Protein AF-A0A815W285-F1 (afdb_monomer)

Mean predicted aligned error: 10.38 Å

pLDDT: mean 76.75, std 12.92, range [36.38, 91.56]

InterPro domains:
  IPR014848 Reduced growth phenotype protein 1 [PTHR12507] (2-66)

Solvent-accessible surface area (ba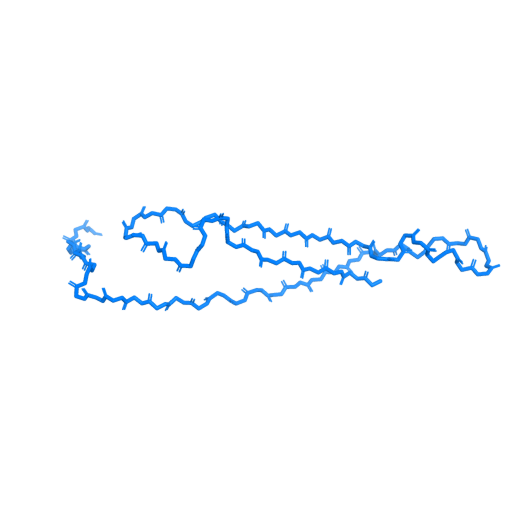ckbone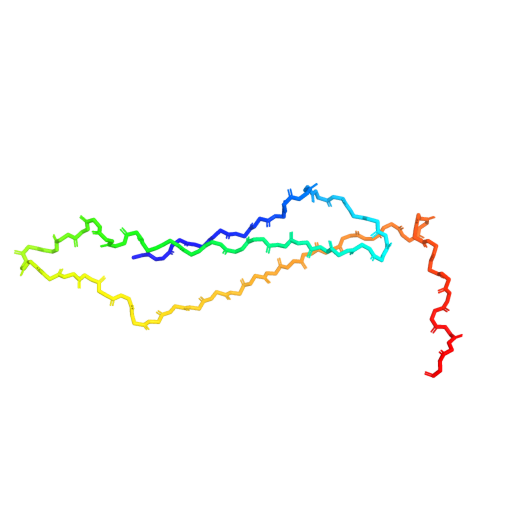 atoms only — not comparable to full-atom values): 5128 Å² total; per-residue (Å²): 92,78,47,77,47,79,45,59,81,83,58,97,75,81,62,88,94,59,85,85,59,72,49,76,47,79,43,71,65,34,83,79,52,65,43,102,81,73,49,76,68,73,83,86,79,87,87,86,86,85,87,84,87,84,88,78,63,66,93,77,45,85,72,74,67,94,77,83,132

Organism: NCBI:txid433720

Foldseek 3Di:
DKDKDKDFPPDDDDAPPDDTDIDIDIDDPQQVCCDPVRDGPDDPDDDDDDDDDDDDDPVRHPCPDPPDD

Secondary structure (DSSP, 8-state):
-EEEEEEETT-S---TTPPPPEEEEEEEGGGG-B-TTS-B----------PPP----TTT---------

Structure (mmCIF, N/CA/C/O backbone):
data_AF-A0A815W285-F1
#
_entry.id   AF-A0A815W285-F1
#
loop_
_atom_site.group_PDB
_atom_site.id
_atom_site.type_symbol
_atom_site.label_atom_id
_atom_site.label_alt_id
_atom_site.label_comp_id
_atom_site.label_asym_id
_atom_site.label_entity_id
_atom_site.label_seq_id
_atom_site.pdbx_PDB_ins_code
_atom_site.Cartn_x
_atom_site.Cartn_y
_atom_site.Cartn_z
_atom_site.occupancy
_atom_site.B_iso_or_equiv
_atom_site.auth_seq_id
_atom_site.auth_comp_id
_atom_site.auth_asym_id
_atom_site.auth_atom_id
_atom_site.pdbx_PDB_model_num
ATOM 1 N N . MET A 1 1 ? 15.664 -3.405 -11.091 1.00 71.44 1 MET A N 1
ATOM 2 C CA . MET A 1 1 ? 15.289 -3.552 -9.666 1.00 71.44 1 MET A CA 1
ATOM 3 C C . MET A 1 1 ? 14.003 -2.772 -9.390 1.00 71.44 1 MET A C 1
ATOM 5 O O . MET A 1 1 ? 13.959 -1.587 -9.703 1.00 71.44 1 MET A O 1
ATOM 9 N N . ILE A 1 2 ? 12.951 -3.413 -8.862 1.00 82.88 2 ILE A N 1
ATOM 10 C CA . ILE A 1 2 ? 11.713 -2.727 -8.438 1.00 82.88 2 ILE A CA 1
ATOM 11 C C . ILE A 1 2 ? 11.822 -2.380 -6.955 1.00 82.88 2 ILE A C 1
ATOM 13 O O . ILE A 1 2 ? 12.089 -3.252 -6.133 1.00 82.88 2 ILE A O 1
ATOM 17 N N . GLU A 1 3 ? 11.572 -1.123 -6.621 1.00 87.25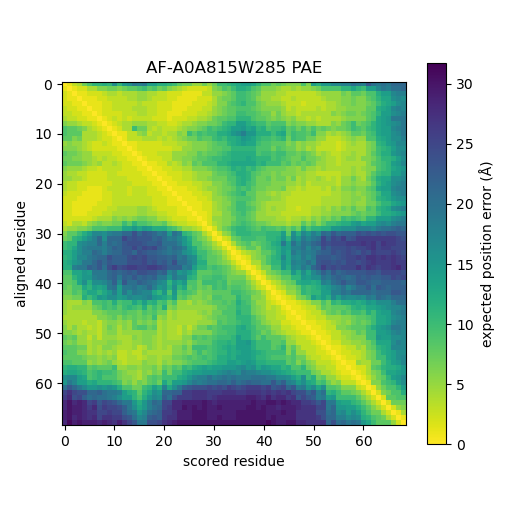 3 GLU A N 1
ATOM 18 C CA . GLU A 1 3 ? 11.329 -0.663 -5.258 1.00 87.25 3 GLU A CA 1
ATOM 19 C C . GLU A 1 3 ? 9.815 -0.574 -5.037 1.00 87.25 3 GLU A C 1
ATOM 21 O O . GLU A 1 3 ? 9.095 -0.010 -5.865 1.00 87.25 3 GLU A O 1
ATOM 26 N N . VAL A 1 4 ? 9.335 -1.136 -3.927 1.00 88.38 4 VAL A N 1
ATOM 27 C CA . VAL A 1 4 ? 7.931 -1.059 -3.512 1.00 88.38 4 VAL A CA 1
ATOM 28 C C . VAL A 1 4 ? 7.868 -0.388 -2.153 1.00 88.38 4 VAL A C 1
ATOM 30 O O . VAL A 1 4 ? 8.522 -0.833 -1.213 1.00 88.38 4 VAL A O 1
ATOM 33 N N . ILE A 1 5 ? 7.063 0.663 -2.046 1.00 90.44 5 ILE A N 1
ATOM 34 C CA . ILE A 1 5 ? 6.814 1.379 -0.795 1.00 90.44 5 ILE A CA 1
ATOM 35 C C . ILE A 1 5 ? 5.318 1.308 -0.511 1.00 90.44 5 ILE A C 1
ATOM 37 O O . ILE A 1 5 ? 4.508 1.565 -1.401 1.00 90.44 5 ILE A O 1
ATOM 41 N N . ALA A 1 6 ? 4.960 0.951 0.719 1.00 90.31 6 ALA A N 1
ATOM 42 C CA . ALA A 1 6 ? 3.589 0.966 1.206 1.00 90.31 6 ALA A CA 1
ATOM 43 C C . ALA A 1 6 ? 3.504 1.905 2.408 1.00 90.31 6 ALA A C 1
ATOM 45 O O . ALA A 1 6 ? 4.273 1.761 3.359 1.00 90.31 6 ALA A O 1
ATOM 46 N N . GLU A 1 7 ? 2.587 2.863 2.362 1.00 90.75 7 GLU A N 1
ATOM 47 C CA . GLU A 1 7 ? 2.449 3.887 3.392 1.00 90.75 7 GLU A CA 1
ATOM 48 C C . GLU A 1 7 ? 0.987 4.139 3.749 1.00 90.75 7 GLU A C 1
ATOM 50 O O . GLU A 1 7 ? 0.084 4.051 2.916 1.00 90.75 7 GLU A O 1
ATOM 55 N N . ILE A 1 8 ? 0.753 4.464 5.018 1.00 90.69 8 ILE A N 1
ATOM 56 C CA . ILE A 1 8 ? -0.565 4.841 5.515 1.00 90.69 8 ILE A CA 1
ATOM 57 C C . ILE A 1 8 ? -0.647 6.367 5.531 1.00 90.69 8 ILE A C 1
ATOM 59 O O . ILE A 1 8 ? 0.101 7.022 6.253 1.00 90.69 8 ILE A O 1
ATOM 63 N N . LEU A 1 9 ? -1.597 6.933 4.785 1.00 86.38 9 LEU A N 1
ATOM 64 C CA . LEU A 1 9 ? -1.637 8.375 4.499 1.00 86.38 9 LEU A CA 1
ATOM 65 C C . LEU A 1 9 ? -1.910 9.264 5.719 1.00 86.38 9 LEU A C 1
ATOM 67 O O . LEU A 1 9 ? -1.510 10.423 5.747 1.00 86.38 9 LEU A O 1
ATOM 71 N N . ARG A 1 10 ? -2.619 8.737 6.722 1.00 86.75 10 ARG A N 1
ATOM 72 C CA . ARG A 1 10 ? -3.125 9.517 7.864 1.00 86.75 10 ARG A CA 1
ATOM 73 C C . ARG A 1 10 ? -2.408 9.227 9.191 1.00 86.75 10 ARG A C 1
ATOM 75 O O . ARG A 1 10 ? -2.788 9.774 10.222 1.00 86.75 10 ARG A O 1
ATOM 82 N N . GLY A 1 11 ? -1.394 8.362 9.186 1.00 86.00 11 GLY A N 1
ATOM 83 C CA . GLY A 1 11 ? -0.692 7.911 10.393 1.00 86.00 11 GLY A CA 1
ATOM 84 C C . GLY A 1 11 ? -1.201 6.574 10.960 1.00 86.00 11 GLY A C 1
ATOM 85 O O . GLY A 1 11 ? -2.005 5.903 10.321 1.00 86.00 11 GLY A O 1
ATOM 86 N N . PRO A 1 12 ? -0.712 6.141 12.139 1.00 85.88 12 PRO A N 1
ATOM 87 C CA . PRO A 1 12 ? -0.836 4.749 12.592 1.00 85.88 12 PRO A CA 1
ATOM 88 C C . PRO A 1 12 ? -2.097 4.427 13.412 1.00 85.88 12 PRO A C 1
ATOM 90 O O . PRO A 1 12 ? -2.311 3.268 13.761 1.00 85.88 12 PRO A O 1
ATOM 93 N N . VAL A 1 13 ? -2.919 5.422 13.760 1.00 87.19 13 VAL A N 1
ATOM 94 C CA . VAL A 1 13 ? -4.092 5.244 14.634 1.00 87.19 13 VAL A CA 1
ATOM 95 C C . VAL A 1 13 ? -5.372 5.513 13.853 1.00 87.19 13 VAL A C 1
ATOM 97 O O . VAL A 1 13 ? -5.484 6.526 13.165 1.00 87.19 13 VAL A O 1
ATOM 100 N N . PHE A 1 14 ? -6.340 4.608 13.990 1.00 86.81 14 PHE A N 1
ATOM 101 C CA . PHE A 1 14 ? -7.643 4.651 13.325 1.00 86.81 14 PHE A CA 1
ATOM 102 C C . PHE A 1 14 ? -8.767 4.414 14.322 1.00 86.81 14 PHE A C 1
ATOM 104 O O . PHE A 1 14 ? -8.596 3.676 15.297 1.00 86.81 14 PHE A O 1
ATOM 111 N N . ILE A 1 15 ? -9.919 5.028 14.065 1.00 86.00 15 ILE A N 1
ATOM 112 C CA . ILE A 1 15 ? -11.137 4.797 14.844 1.00 86.00 15 ILE A CA 1
ATOM 113 C C . ILE A 1 15 ? -11.902 3.618 14.227 1.00 86.00 15 ILE A C 1
ATOM 115 O O . ILE A 1 15 ? -11.750 3.285 13.051 1.00 86.00 15 ILE A O 1
ATOM 119 N N . ALA A 1 16 ? -12.714 2.938 15.031 1.00 85.31 16 ALA A N 1
ATOM 120 C CA . ALA A 1 16 ? -13.607 1.897 14.539 1.00 85.31 16 ALA A CA 1
ATOM 121 C C . ALA A 1 16 ? -14.550 2.436 13.448 1.00 85.31 16 ALA A C 1
ATOM 123 O O . ALA A 1 16 ? -15.108 3.520 13.593 1.00 85.31 16 ALA A O 1
ATOM 124 N N . GLY A 1 17 ? -14.725 1.675 12.365 1.00 83.62 17 GLY A N 1
ATOM 125 C CA . GLY A 1 17 ? -15.548 2.075 11.216 1.00 83.62 17 GLY A CA 1
ATOM 126 C C . GLY A 1 17 ? -14.856 3.031 10.241 1.00 83.62 17 GLY A C 1
ATOM 127 O O . GLY A 1 17 ? -15.405 3.341 9.188 1.00 83.62 17 GLY A O 1
ATOM 128 N N . GLU A 1 18 ? -13.643 3.478 10.553 1.00 87.25 18 GLU A N 1
ATOM 129 C CA . GLU A 1 18 ? -12.894 4.347 9.666 1.00 87.25 18 GLU A CA 1
ATOM 130 C C . GLU A 1 18 ? -12.247 3.577 8.505 1.00 87.25 18 GLU A C 1
ATOM 132 O O . GLU A 1 18 ? -11.741 2.466 8.678 1.00 87.25 18 GLU A O 1
ATOM 137 N N . THR A 1 19 ? -12.226 4.185 7.316 1.00 86.00 19 THR A N 1
ATOM 138 C CA . THR A 1 19 ? -11.551 3.620 6.142 1.00 86.00 19 THR A CA 1
ATOM 139 C C . THR A 1 19 ? -10.048 3.884 6.205 1.00 86.00 19 THR A C 1
ATOM 141 O O . THR A 1 19 ? -9.606 5.032 6.227 1.00 86.00 19 THR A O 1
ATOM 144 N N . LEU A 1 20 ? -9.252 2.814 6.187 1.00 86.94 20 LEU A N 1
ATOM 145 C CA . LEU A 1 20 ? -7.799 2.899 6.083 1.00 86.94 20 LEU A CA 1
ATOM 146 C C . LEU A 1 20 ? -7.398 3.092 4.619 1.00 86.94 20 LEU A C 1
ATOM 148 O O . LEU A 1 20 ? -7.600 2.206 3.789 1.00 86.94 20 LEU A O 1
ATOM 152 N N . HIS A 1 21 ? -6.785 4.233 4.312 1.00 89.88 21 HIS A N 1
ATOM 153 C CA . HIS A 1 21 ? -6.166 4.471 3.012 1.00 89.88 21 HIS A CA 1
ATOM 154 C C . HIS A 1 21 ? -4.677 4.121 3.067 1.00 89.88 21 HIS A C 1
ATOM 156 O O . HIS A 1 21 ? -3.910 4.716 3.828 1.00 89.88 21 HIS A O 1
ATOM 162 N N . CYS A 1 22 ? -4.288 3.153 2.240 1.00 88.38 22 CYS A N 1
ATOM 163 C CA . CYS A 1 22 ? -2.904 2.759 2.016 1.00 88.38 22 CYS A CA 1
ATOM 164 C C . CYS A 1 22 ? -2.500 3.179 0.604 1.00 88.38 22 CYS A C 1
ATOM 166 O O . CYS A 1 22 ? -3.213 2.894 -0.359 1.00 88.38 22 CYS A O 1
ATOM 168 N N . GLN A 1 23 ? -1.358 3.843 0.485 1.00 91.56 23 GLN A N 1
ATOM 169 C CA . GLN A 1 23 ? -0.741 4.143 -0.794 1.00 91.56 23 GLN A CA 1
ATOM 170 C C . G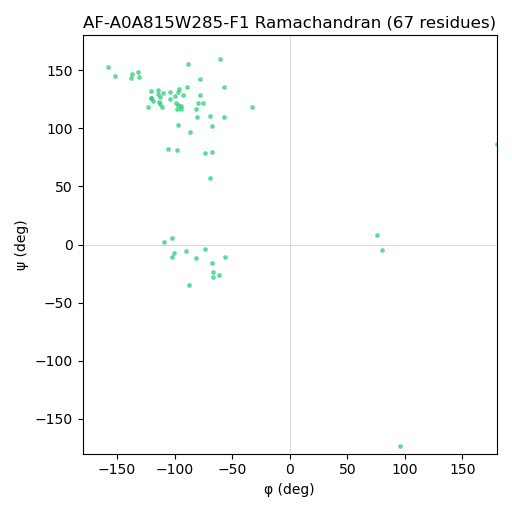LN A 1 23 ? 0.366 3.128 -1.058 1.00 91.56 23 GLN A C 1
ATOM 172 O O . GLN A 1 23 ? 1.249 2.920 -0.229 1.00 91.56 23 GLN A O 1
ATOM 177 N N . ILE A 1 24 ? 0.316 2.507 -2.237 1.00 91.44 24 ILE A N 1
ATOM 178 C CA . ILE A 1 24 ? 1.351 1.591 -2.712 1.00 91.44 24 ILE A CA 1
ATOM 179 C C . ILE A 1 24 ? 2.036 2.242 -3.908 1.00 91.44 24 ILE A C 1
ATOM 181 O O . ILE A 1 24 ? 1.397 2.549 -4.915 1.00 91.44 24 ILE A O 1
ATOM 185 N N . LYS A 1 25 ? 3.346 2.451 -3.800 1.00 91.19 25 LYS A N 1
ATOM 186 C CA . LYS A 1 25 ? 4.177 3.041 -4.845 1.00 91.19 25 LYS A CA 1
ATOM 187 C C . LYS A 1 25 ? 5.161 2.008 -5.373 1.00 91.19 25 LYS A C 1
ATOM 189 O O . LYS A 1 25 ? 5.983 1.488 -4.622 1.00 91.19 25 LYS A O 1
ATOM 194 N N . PHE A 1 26 ? 5.099 1.765 -6.678 1.00 87.88 26 PHE A N 1
ATOM 195 C CA . PHE A 1 26 ? 6.052 0.933 -7.406 1.00 87.88 26 PHE A CA 1
ATOM 196 C C . PHE A 1 26 ? 7.000 1.833 -8.197 1.00 87.88 26 PHE A C 1
ATOM 198 O O . PHE A 1 26 ? 6.554 2.647 -9.004 1.00 87.88 26 PHE A O 1
ATOM 205 N N . THR A 1 27 ? 8.303 1.671 -7.988 1.00 86.56 27 THR A N 1
ATOM 206 C CA . THR A 1 27 ? 9.337 2.428 -8.698 1.00 86.56 27 THR A CA 1
ATOM 207 C C . THR A 1 27 ? 10.281 1.458 -9.392 1.00 86.56 27 THR A C 1
ATOM 209 O O . THR A 1 27 ? 10.968 0.672 -8.740 1.00 86.56 27 THR A O 1
ATOM 212 N N . ASN A 1 28 ? 10.357 1.523 -10.721 1.00 81.81 28 ASN A N 1
ATOM 213 C CA . ASN A 1 28 ? 11.394 0.813 -11.461 1.00 81.81 28 ASN A CA 1
ATOM 214 C C . ASN A 1 28 ? 12.703 1.611 -11.410 1.00 81.81 28 ASN A C 1
ATOM 216 O O . ASN A 1 28 ? 12.799 2.665 -12.029 1.00 81.81 28 ASN A O 1
ATOM 220 N N . LYS A 1 29 ? 13.709 1.109 -10.686 1.00 78.88 29 LYS A N 1
ATOM 221 C CA . LYS A 1 29 ? 15.037 1.737 -10.591 1.00 78.88 29 LYS A CA 1
ATOM 222 C C . LYS A 1 29 ? 15.947 1.411 -11.783 1.00 78.88 29 LYS A C 1
ATOM 224 O O . LYS A 1 29 ? 16.972 2.059 -11.933 1.00 78.88 29 LYS A O 1
ATOM 229 N N . SER A 1 30 ? 15.580 0.453 -12.644 1.00 72.06 30 SER A N 1
ATOM 230 C CA . SER A 1 30 ? 16.388 0.061 -13.816 1.00 72.06 30 SER A CA 1
ATOM 231 C C . SER A 1 30 ? 16.359 1.082 -14.963 1.00 72.06 30 SER A C 1
ATOM 233 O O . SER A 1 30 ? 17.052 0.895 -15.954 1.00 72.06 30 SER A O 1
ATOM 235 N N . THR A 1 31 ? 15.581 2.166 -14.876 1.00 62.94 31 THR A N 1
ATOM 236 C CA . THR A 1 31 ? 15.446 3.140 -15.977 1.00 62.94 31 THR A CA 1
ATOM 237 C C . THR A 1 31 ? 16.715 3.944 -16.266 1.00 62.94 31 THR A C 1
ATOM 239 O O . THR A 1 31 ? 16.799 4.553 -17.327 1.00 62.94 31 THR A O 1
ATOM 242 N N . ASN A 1 32 ? 17.688 3.952 -15.350 1.00 59.12 32 ASN A N 1
ATOM 243 C CA . ASN A 1 32 ? 18.924 4.732 -15.485 1.00 59.12 32 ASN A CA 1
ATOM 244 C C . ASN A 1 32 ? 20.123 3.889 -15.954 1.00 59.12 32 ASN A C 1
ATOM 246 O O . ASN A 1 32 ? 21.183 4.435 -16.247 1.00 59.12 32 ASN A O 1
ATOM 250 N N . GLU A 1 33 ? 19.957 2.571 -16.039 1.00 61.56 33 GLU A N 1
ATOM 251 C CA . GLU A 1 33 ? 21.010 1.620 -16.387 1.00 61.56 33 GLU A CA 1
ATOM 252 C C . GLU A 1 33 ? 20.879 1.306 -17.883 1.00 61.56 33 GLU A C 1
ATOM 254 O O . GLU A 1 33 ? 20.267 0.317 -18.291 1.00 61.56 33 GLU A O 1
ATOM 259 N N . THR A 1 34 ? 21.406 2.189 -18.734 1.00 61.66 34 THR A N 1
ATOM 260 C CA . THR A 1 34 ? 21.633 1.803 -20.131 1.00 61.66 34 THR A CA 1
ATOM 261 C C . THR A 1 34 ? 22.757 0.779 -20.090 1.00 61.66 34 THR A C 1
ATOM 263 O O . THR A 1 34 ? 23.885 1.127 -19.741 1.00 61.66 34 THR A O 1
ATOM 266 N N . ASN A 1 35 ? 22.473 -0.491 -20.384 1.00 62.81 35 ASN A N 1
ATOM 267 C CA . ASN A 1 35 ? 23.559 -1.460 -20.509 1.00 62.81 35 ASN A CA 1
ATOM 268 C C . ASN A 1 35 ? 24.505 -1.024 -21.646 1.00 62.81 35 ASN A C 1
ATOM 270 O O . ASN A 1 35 ? 24.132 -0.242 -22.524 1.00 62.81 35 ASN A O 1
ATOM 274 N N . SER A 1 36 ? 25.739 -1.528 -21.650 1.00 65.62 36 SER A N 1
ATOM 275 C CA . SER A 1 36 ? 26.778 -1.189 -22.640 1.00 65.62 36 SER A CA 1
ATOM 276 C C . SER A 1 36 ? 26.371 -1.439 -24.103 1.00 65.62 36 SER A C 1
ATOM 278 O O . SER A 1 36 ? 27.049 -0.966 -25.012 1.00 65.62 36 SER A O 1
ATOM 280 N N . ASN A 1 37 ? 25.242 -2.119 -24.331 1.00 68.25 37 ASN A N 1
ATOM 281 C CA . ASN A 1 37 ? 24.667 -2.416 -25.639 1.00 68.25 37 ASN A CA 1
ATOM 282 C C . ASN A 1 37 ? 23.475 -1.510 -26.017 1.00 68.25 37 ASN A C 1
ATOM 284 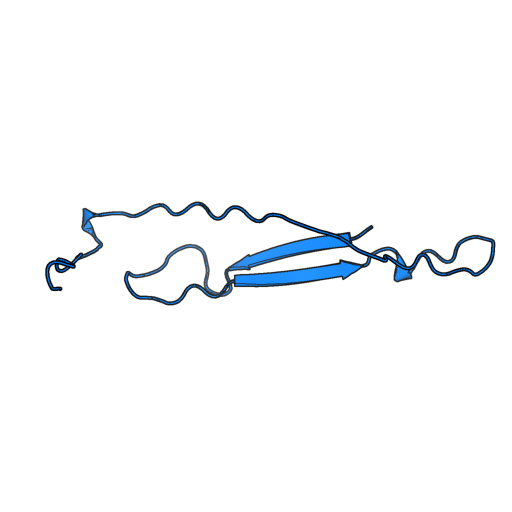O O . ASN A 1 37 ? 22.834 -1.761 -27.034 1.00 68.25 37 ASN A O 1
ATOM 288 N N . GLY A 1 38 ? 23.140 -0.485 -25.223 1.00 65.44 38 GLY A N 1
ATOM 289 C CA . GLY A 1 38 ? 22.043 0.444 -25.534 1.00 65.44 38 GLY A CA 1
ATOM 290 C C . GLY A 1 38 ? 20.632 -0.117 -25.303 1.00 65.44 38 GLY A C 1
ATOM 291 O O . GLY A 1 38 ? 19.650 0.518 -25.682 1.00 65.44 38 GLY A O 1
ATOM 292 N N . ASN A 1 39 ? 20.509 -1.298 -24.694 1.00 64.88 39 ASN A N 1
ATOM 293 C CA . ASN A 1 39 ? 19.234 -1.943 -24.402 1.00 64.88 39 ASN A CA 1
ATOM 294 C C . ASN A 1 39 ? 18.703 -1.522 -23.026 1.00 64.88 39 ASN A C 1
ATOM 296 O O . ASN A 1 39 ? 19.41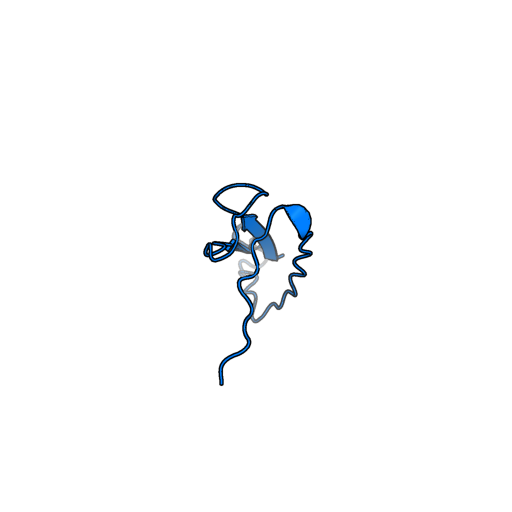2 -1.551 -22.023 1.00 64.88 39 ASN A O 1
ATOM 300 N N . PHE A 1 40 ? 17.410 -1.219 -22.962 1.00 65.19 40 PHE A N 1
ATOM 301 C CA . PHE A 1 40 ? 16.716 -0.978 -21.701 1.00 65.19 40 PHE A CA 1
ATOM 302 C C . PHE A 1 40 ? 16.399 -2.306 -21.009 1.00 65.19 40 PHE A C 1
ATOM 304 O O . PHE A 1 40 ? 15.775 -3.187 -21.607 1.00 65.19 40 PHE A O 1
ATOM 311 N N . GLU A 1 41 ? 16.757 -2.448 -19.733 1.00 66.06 41 GLU A N 1
ATOM 312 C CA . GLU A 1 41 ? 16.210 -3.524 -18.906 1.00 66.06 41 GLU A CA 1
ATOM 313 C C . GLU A 1 41 ? 14.715 -3.279 -18.671 1.00 66.06 41 GLU A C 1
ATOM 315 O O . GLU A 1 41 ? 14.300 -2.445 -17.859 1.00 66.06 41 GLU A O 1
ATOM 320 N N . LYS A 1 42 ? 13.879 -4.011 -19.411 1.00 68.50 42 LYS A N 1
ATOM 321 C CA . LYS A 1 42 ? 12.426 -3.951 -19.274 1.00 68.50 42 LYS A CA 1
ATOM 322 C C . LYS A 1 42 ? 11.957 -5.054 -18.335 1.00 68.50 42 LYS A C 1
ATOM 324 O O . LYS A 1 42 ? 12.091 -6.238 -18.630 1.00 68.50 42 LYS A O 1
ATOM 329 N N . ILE A 1 43 ? 11.381 -4.658 -17.208 1.00 68.69 43 ILE A N 1
ATOM 330 C CA . ILE A 1 43 ? 10.807 -5.595 -16.243 1.00 68.69 43 ILE A CA 1
ATOM 331 C C . ILE A 1 43 ? 9.478 -6.097 -16.808 1.00 68.69 43 ILE A C 1
ATOM 333 O O . ILE A 1 43 ? 8.601 -5.296 -17.129 1.00 68.69 43 ILE A O 1
ATOM 337 N N . SER A 1 44 ? 9.357 -7.413 -16.977 1.00 69.88 44 SER A N 1
ATOM 338 C CA . SER A 1 44 ? 8.172 -8.055 -17.556 1.00 69.88 44 SER A CA 1
ATOM 339 C C . SER A 1 44 ? 7.097 -8.364 -16.512 1.00 69.88 44 SER A C 1
ATOM 341 O O . SER A 1 44 ? 5.914 -8.241 -16.815 1.00 69.88 44 SER A O 1
ATOM 343 N N . TRP A 1 45 ? 7.483 -8.715 -15.282 1.00 78.44 45 TRP A N 1
ATOM 344 C CA . TRP A 1 45 ? 6.567 -8.922 -14.159 1.00 78.44 45 TRP A CA 1
ATOM 345 C C . TRP A 1 45 ? 7.294 -8.770 -12.815 1.00 78.44 45 TRP A C 1
ATOM 347 O O . TRP A 1 45 ? 8.502 -8.987 -12.719 1.00 78.44 45 TRP A O 1
ATOM 357 N N . ALA A 1 46 ? 6.553 -8.381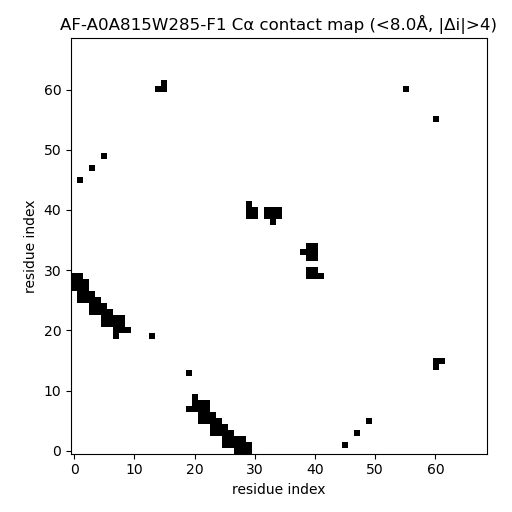 -11.777 1.00 76.62 46 ALA A N 1
ATOM 358 C CA . ALA A 1 46 ? 7.010 -8.361 -10.391 1.00 76.62 46 ALA A CA 1
ATOM 359 C C . ALA A 1 46 ? 5.806 -8.549 -9.458 1.00 76.62 46 ALA A C 1
ATOM 361 O O . ALA A 1 46 ? 4.715 -8.061 -9.749 1.00 76.62 46 ALA A O 1
ATOM 362 N N . SER A 1 47 ? 6.006 -9.238 -8.336 1.00 82.06 47 SER A N 1
ATOM 363 C CA . SER A 1 47 ? 4.971 -9.481 -7.326 1.00 82.06 47 SER A CA 1
ATOM 364 C C . SER A 1 47 ? 5.486 -9.138 -5.933 1.00 82.06 47 SER A C 1
ATOM 366 O O . SER A 1 47 ? 6.645 -9.401 -5.620 1.00 82.06 47 SER A O 1
ATOM 368 N N . VAL A 1 48 ? 4.614 -8.595 -5.086 1.00 82.44 48 VAL A N 1
ATOM 369 C CA . VAL A 1 48 ? 4.914 -8.251 -3.692 1.00 82.44 48 VAL A CA 1
ATOM 370 C C . VAL A 1 48 ? 3.739 -8.650 -2.806 1.00 82.44 48 VAL A C 1
ATOM 372 O O . VAL A 1 48 ? 2.584 -8.530 -3.214 1.00 82.44 48 VAL A O 1
ATOM 375 N N . GLN A 1 49 ? 4.030 -9.121 -1.595 1.00 86.44 49 GLN A N 1
ATOM 376 C CA . GLN A 1 49 ? 3.031 -9.378 -0.561 1.00 86.44 49 GLN A CA 1
ATOM 377 C C . GLN A 1 49 ? 3.249 -8.395 0.587 1.00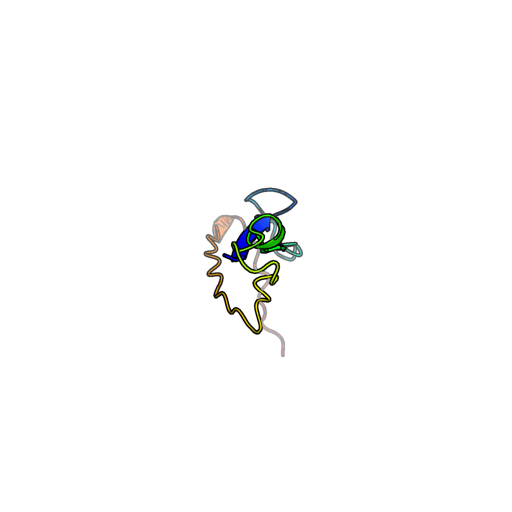 86.44 49 GLN A C 1
ATOM 379 O O . GLN A 1 49 ? 4.358 -8.268 1.101 1.00 86.44 49 GLN A O 1
ATOM 384 N N . LEU A 1 50 ? 2.190 -7.681 0.966 1.00 80.50 50 LEU A N 1
ATOM 385 C CA . LEU A 1 50 ? 2.214 -6.706 2.051 1.00 80.50 50 LEU A CA 1
ATOM 386 C C . LEU A 1 50 ? 1.380 -7.244 3.211 1.00 80.50 50 LEU A C 1
ATOM 388 O O . LEU A 1 50 ? 0.179 -7.466 3.070 1.00 80.50 50 LEU A O 1
ATOM 392 N N . HIS A 1 51 ? 2.025 -7.449 4.357 1.00 84.81 51 HIS A N 1
ATOM 393 C CA . HIS A 1 51 ? 1.353 -7.867 5.581 1.00 84.81 51 HIS A CA 1
ATOM 394 C C . HIS A 1 51 ? 1.092 -6.649 6.466 1.00 84.81 51 HIS A C 1
ATOM 396 O O . HIS A 1 51 ? 2.027 -6.011 6.946 1.00 84.81 51 HIS A O 1
ATOM 402 N N . CYS A 1 52 ? -0.181 -6.341 6.708 1.00 78.31 52 CYS A N 1
ATOM 403 C CA . CYS A 1 52 ? -0.585 -5.309 7.657 1.00 78.31 52 CYS A CA 1
ATOM 404 C C . CYS A 1 52 ? -0.986 -5.962 8.981 1.00 78.31 52 CYS A C 1
ATOM 406 O O . CYS A 1 52 ? -1.903 -6.780 9.023 1.00 78.31 52 CYS A O 1
ATOM 408 N N . GLN A 1 53 ? -0.314 -5.589 10.069 1.00 82.56 53 GLN A N 1
ATOM 409 C CA . GLN A 1 53 ? -0.692 -6.005 11.417 1.00 82.56 53 GLN A CA 1
ATOM 410 C C . GLN A 1 53 ? -1.550 -4.917 12.063 1.00 82.56 53 GLN A C 1
ATOM 412 O O . GLN A 1 53 ? -1.222 -3.733 11.998 1.00 82.56 53 GLN A O 1
ATOM 417 N N . ARG A 1 54 ? -2.660 -5.321 12.685 1.00 82.38 54 ARG A N 1
ATOM 418 C CA . ARG A 1 54 ? -3.581 -4.427 13.392 1.00 82.38 54 ARG A CA 1
ATOM 419 C C . ARG A 1 54 ? -3.549 -4.756 14.875 1.00 82.38 54 ARG A C 1
ATOM 421 O O . ARG A 1 54 ? -3.777 -5.901 15.250 1.00 82.38 54 ARG A O 1
ATOM 428 N N . TYR A 1 55 ? -3.366 -3.736 15.703 1.00 86.69 55 TYR A N 1
ATOM 429 C CA . TYR A 1 55 ? -3.635 -3.823 17.132 1.00 86.69 55 TYR A CA 1
ATOM 430 C C . TYR A 1 55 ? -4.943 -3.097 17.449 1.00 86.69 55 TYR A C 1
ATOM 432 O O . TYR A 1 55 ? -5.156 -1.968 17.002 1.00 86.69 55 TYR A O 1
ATOM 440 N N . VAL A 1 56 ? -5.833 -3.751 18.194 1.00 84.31 56 VAL A N 1
ATOM 441 C CA . VAL A 1 56 ? -7.144 -3.207 18.561 1.00 84.31 56 VAL A CA 1
ATOM 442 C C . VAL A 1 56 ? -7.219 -3.107 20.070 1.00 84.31 56 VAL A C 1
ATOM 444 O O . VAL A 1 56 ? -7.062 -4.101 20.769 1.00 84.31 56 VAL A O 1
ATOM 447 N N . ASN A 1 57 ? -7.482 -1.905 20.577 1.00 83.38 57 ASN A N 1
ATOM 448 C CA . ASN A 1 57 ? -7.834 -1.738 21.978 1.00 83.38 57 ASN A CA 1
ATOM 449 C C . ASN A 1 57 ? -9.347 -1.925 22.133 1.00 83.38 57 ASN A C 1
ATOM 451 O O . ASN A 1 57 ? -10.115 -0.987 21.922 1.00 83.38 57 ASN A O 1
ATOM 455 N N . GLU A 1 58 ? -9.761 -3.132 22.504 1.00 81.88 58 GLU A N 1
ATOM 456 C CA . GLU A 1 58 ? -11.175 -3.495 22.636 1.00 81.88 58 GLU A CA 1
ATOM 457 C C . GLU A 1 58 ? -11.923 -2.662 23.686 1.00 81.88 58 GLU A C 1
ATOM 459 O O . GLU A 1 58 ? -13.108 -2.407 23.518 1.00 81.88 58 GLU A O 1
ATOM 464 N N . GLN A 1 59 ? -11.244 -2.121 24.707 1.00 79.94 59 GLN A N 1
ATOM 465 C CA . GLN A 1 59 ? -11.884 -1.239 25.696 1.00 79.94 59 GLN A CA 1
ATOM 466 C C . GLN A 1 59 ? -12.340 0.099 25.097 1.00 79.94 59 GLN A C 1
ATOM 468 O O . GLN A 1 59 ? -13.214 0.762 25.650 1.00 79.94 59 GLN A O 1
ATOM 473 N N . LYS A 1 60 ? -11.721 0.523 23.989 1.00 74.75 60 LYS A N 1
ATOM 474 C CA . LYS A 1 60 ? -12.014 1.793 23.304 1.00 74.75 60 LYS A CA 1
ATOM 475 C C . LYS A 1 60 ? -12.861 1.613 22.050 1.00 74.75 60 LYS A C 1
ATOM 477 O O . LYS A 1 60 ? -13.332 2.597 21.484 1.00 74.75 60 LYS A O 1
ATOM 482 N N . VAL A 1 61 ? -13.039 0.376 21.599 1.00 76.81 61 VAL A N 1
ATOM 483 C CA . VAL A 1 61 ? -13.883 0.051 20.455 1.00 76.81 61 VAL A CA 1
ATOM 484 C C . VAL A 1 61 ? -15.236 -0.373 21.007 1.00 76.81 61 VAL A C 1
ATOM 486 O O . VAL A 1 61 ? -15.400 -1.488 21.485 1.00 76.81 61 VAL A O 1
ATOM 489 N N . ASN A 1 62 ? -16.222 0.521 20.929 1.00 67.69 62 ASN A N 1
ATOM 490 C CA . ASN A 1 62 ? -17.609 0.177 21.226 1.00 67.69 62 ASN A CA 1
ATOM 491 C C . ASN A 1 62 ? -18.148 -0.670 20.061 1.00 67.69 62 ASN A C 1
ATOM 493 O O . ASN A 1 62 ? -18.785 -0.153 19.144 1.00 67.69 62 ASN A O 1
ATOM 497 N N . LEU A 1 63 ? -17.793 -1.959 20.041 1.00 62.59 63 LEU A N 1
ATOM 498 C CA . LEU A 1 63 ? -18.387 -2.953 19.153 1.00 62.59 63 LEU A CA 1
ATOM 499 C C . LEU A 1 63 ? -19.837 -3.131 19.604 1.00 62.59 63 LEU A C 1
ATOM 501 O O . LEU A 1 63 ? -20.162 -4.067 20.334 1.00 62.59 63 LEU A O 1
ATOM 505 N N . GLN A 1 64 ? -20.716 -2.208 19.209 1.00 52.75 64 GLN A N 1
ATOM 506 C CA . GLN A 1 64 ? -22.141 -2.495 19.229 1.00 52.75 64 GLN A CA 1
ATOM 507 C C . GLN A 1 64 ? -22.327 -3.730 18.354 1.00 52.75 64 GLN A C 1
ATOM 509 O O . GLN A 1 64 ? -22.036 -3.726 17.160 1.00 52.75 64 GLN A O 1
ATOM 514 N N . GLN A 1 65 ? -22.648 -4.815 19.046 1.00 53.31 65 GLN A N 1
ATOM 515 C CA . GLN A 1 65 ? -22.744 -6.185 18.587 1.00 53.31 65 GLN A CA 1
ATOM 516 C C . GLN A 1 65 ? -23.217 -6.266 17.130 1.00 53.31 65 GLN A C 1
ATOM 518 O O . GLN A 1 65 ? -24.354 -5.916 16.824 1.00 53.31 65 GLN A O 1
ATOM 523 N N . GLN A 1 66 ? -22.386 -6.829 16.247 1.00 51.97 66 GLN A N 1
ATOM 524 C CA . GLN A 1 66 ? -22.862 -7.475 15.019 1.00 51.97 66 GLN A CA 1
ATOM 525 C C . GLN A 1 66 ? -23.612 -8.773 15.387 1.00 51.97 66 GLN A C 1
ATOM 527 O O . GLN A 1 66 ? -23.254 -9.868 14.969 1.00 51.97 66 GLN A O 1
ATOM 532 N N . GLN A 1 67 ? -24.645 -8.649 16.221 1.00 48.75 67 GLN A N 1
ATOM 533 C CA . GLN A 1 67 ? -25.737 -9.603 16.341 1.00 48.75 67 GLN A CA 1
ATOM 534 C C . GLN A 1 67 ? -26.950 -8.962 15.674 1.00 48.75 67 GLN A C 1
ATOM 536 O O . GLN A 1 67 ? -27.765 -8.344 16.352 1.00 48.75 67 GLN A O 1
ATOM 541 N N . GLN A 1 68 ? -27.030 -9.064 14.346 1.00 43.41 68 GLN A N 1
ATOM 542 C CA . GLN A 1 68 ? -28.285 -9.112 13.583 1.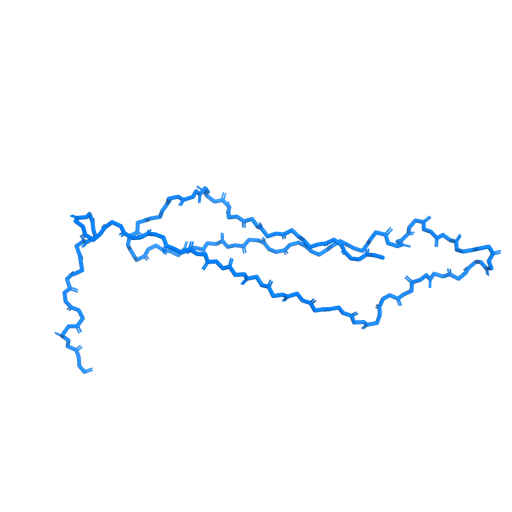00 43.41 68 GLN A CA 1
ATOM 543 C C . GLN A 1 68 ? -27.978 -9.225 12.085 1.00 43.41 68 GLN A C 1
ATOM 545 O O . GLN A 1 68 ? -27.871 -8.219 11.388 1.00 43.41 68 GLN A O 1
ATOM 550 N N . GLN A 1 69 ? -27.794 -10.459 11.610 1.00 36.38 69 GLN A N 1
ATOM 551 C CA . GLN A 1 69 ? -28.708 -11.186 10.707 1.00 36.38 69 GLN A CA 1
ATOM 552 C C . GLN A 1 69 ? -27.995 -12.396 10.105 1.00 36.38 69 GLN A C 1
ATOM 554 O O . GLN A 1 69 ? -26.887 -12.221 9.554 1.00 36.38 69 GLN A O 1
#

Radius of gyration: 20.48 Å; Cα contacts (8 Å, |Δi|>4): 54; chains: 1; bounding box: 56×21×51 Å

Sequence (69 aa):
MIEVIAEILRGPVFIAGETLHCQIKFTNKSTNETNSNGNFEKISWASVQLHCQRYVNEQKVNLQQQQQQ